Protein AF-A0A953LUC2-F1 (afdb_monomer)

Solvent-accessible surface area (backbone atoms only — not comparable to full-atom values): 8256 Å² total; per-residue (Å²): 141,84,82,85,81,83,80,84,81,84,82,83,85,79,82,80,82,83,72,86,76,78,81,79,85,81,66,88,79,73,63,54,62,93,60,103,53,79,48,72,79,77,84,79,65,70,81,71,78,84,70,74,76,75,76,75,88,57,64,64,46,75,52,71,52,69,49,77,47,77,46,77,43,70,53,73,49,76,41,55,43,94,90,62,82,45,81,72,50,73,53,73,51,71,79,45,75,46,79,49,71,41,38,39,41,35,40,39,35,78,88,75,51,70,52,76,52,76,86

Foldseek 3Di:
DDDDDDDPFDDDDDDDPDDPDDDDPPDDDAFDPPDPDTDDDDPPDDPDPPPPPDPPDDQKDKDKDKGKDKDFDKDKDWDAPPVRPGTPDMDIDGRDIDIDMKMKMKMAGPVRDMDIDMD

Nearest PDB structures (foldseek):
  4kdt-assembly1_D  TM=3.731E-01  e=5.817E+00  Homo sapiens
  8egr-assembly1_J  TM=2.547E-01  e=1.685E+00  Staphylococcus phage Andhra

Sequence (119 aa):
MARTNWLIAGYVL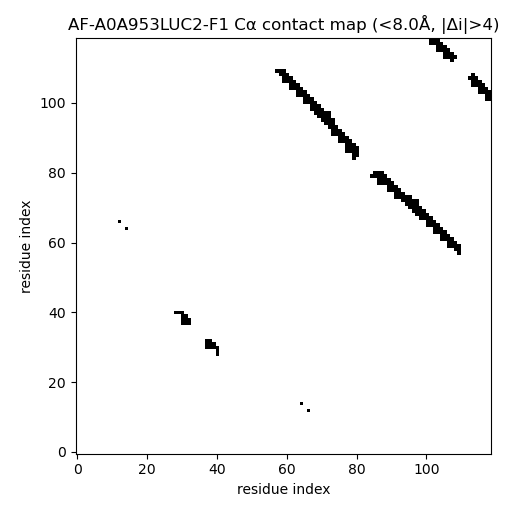ASVCHAASAHAADGPQWPNINGSGAQWPDLERRPVPYLAPRKPVSMIDGEFGARYWFSIGKTAKNLYDIPGTALVSRLTYDGLRGHSVEGFGRADHTSGVYVKGYL

pLDDT: mean 73.71, std 21.55, range [31.33, 97.38]

Mean predicted aligned error: 17.28 Å

Radius of gyration: 31.4 Å; Cα contacts (8 Å, |Δi|>4): 123; chains: 1; bounding box: 44×46×96 Å

Structure (mmCIF, N/CA/C/O backbone):
data_AF-A0A953LUC2-F1
#
_entry.id   AF-A0A953LUC2-F1
#
loop_
_atom_site.group_PDB
_atom_site.id
_atom_site.type_symbol
_atom_site.label_atom_id
_atom_site.label_alt_id
_atom_site.label_comp_id
_atom_site.label_asym_id
_atom_site.label_entity_id
_atom_site.label_seq_id
_atom_site.pdbx_PDB_ins_code
_atom_site.Cartn_x
_atom_site.Cartn_y
_atom_site.Cartn_z
_atom_site.occupancy
_atom_site.B_iso_or_equiv
_atom_site.auth_seq_id
_atom_site.auth_comp_id
_atom_site.auth_asym_id
_atom_site.auth_atom_id
_atom_site.pdbx_PDB_model_num
ATOM 1 N N . MET A 1 1 ? 1.780 -12.756 34.628 1.00 36.03 1 MET A N 1
ATOM 2 C CA . MET A 1 1 ? 1.335 -13.512 33.433 1.00 36.03 1 MET A CA 1
ATOM 3 C C . MET A 1 1 ? 1.159 -12.519 32.281 1.00 36.03 1 MET A C 1
ATOM 5 O O . MET A 1 1 ? 0.098 -11.922 32.157 1.00 36.03 1 MET A O 1
ATOM 9 N N . ALA A 1 2 ? 2.216 -12.234 31.513 1.00 35.41 2 ALA A N 1
ATOM 10 C CA . ALA A 1 2 ? 2.173 -11.276 30.400 1.00 35.41 2 ALA A CA 1
ATOM 11 C C . ALA A 1 2 ? 2.063 -12.048 29.078 1.00 35.41 2 ALA A C 1
ATOM 13 O O . ALA A 1 2 ? 2.836 -12.971 28.835 1.00 35.41 2 ALA A O 1
ATOM 14 N N . ARG A 1 3 ? 1.038 -11.726 28.282 1.00 42.25 3 ARG A N 1
ATOM 15 C CA . ARG A 1 3 ? 0.672 -12.434 27.051 1.00 42.25 3 ARG A CA 1
ATOM 16 C C . ARG A 1 3 ? 1.565 -11.984 25.891 1.00 42.25 3 ARG A C 1
ATOM 18 O O . ARG A 1 3 ? 1.638 -10.796 25.594 1.00 42.25 3 ARG A O 1
ATOM 25 N N . THR A 1 4 ? 2.201 -12.951 25.241 1.00 54.62 4 THR A N 1
ATOM 26 C CA . THR A 1 4 ? 2.947 -12.820 23.985 1.00 54.62 4 THR A CA 1
ATOM 27 C C . THR A 1 4 ? 2.007 -12.377 22.858 1.00 54.62 4 THR A C 1
ATOM 29 O O . THR A 1 4 ? 1.118 -13.132 22.464 1.00 54.62 4 THR A O 1
ATOM 32 N N . ASN A 1 5 ? 2.183 -11.155 22.348 1.00 48.94 5 ASN A N 1
ATOM 33 C CA . ASN A 1 5 ? 1.489 -10.665 21.154 1.00 48.94 5 ASN A CA 1
ATOM 34 C C . ASN A 1 5 ? 2.195 -11.210 19.906 1.00 48.94 5 ASN A C 1
ATOM 36 O O . ASN A 1 5 ? 3.286 -10.764 19.559 1.00 48.94 5 ASN A O 1
ATOM 40 N N . TRP A 1 6 ? 1.563 -12.162 19.227 1.00 37.25 6 TRP A N 1
ATOM 41 C CA . TRP A 1 6 ? 1.998 -12.636 17.917 1.00 37.25 6 TRP A CA 1
ATOM 42 C C . TRP A 1 6 ? 1.434 -11.702 16.840 1.00 37.25 6 TRP A C 1
ATOM 44 O O . TRP A 1 6 ? 0.244 -11.746 16.539 1.00 37.25 6 TRP A O 1
ATOM 54 N N . LEU A 1 7 ? 2.274 -10.840 16.264 1.00 38.84 7 LEU A N 1
ATOM 55 C CA . LEU A 1 7 ? 1.967 -10.152 15.010 1.00 38.84 7 LEU A CA 1
ATOM 56 C C . LEU A 1 7 ? 2.420 -11.059 13.864 1.00 38.84 7 LEU A C 1
ATOM 58 O O . LEU A 1 7 ? 3.611 -11.159 13.584 1.00 38.84 7 LEU A O 1
ATOM 62 N N . ILE A 1 8 ? 1.482 -11.740 13.208 1.00 40.75 8 ILE A N 1
ATOM 63 C CA . ILE A 1 8 ? 1.773 -12.438 11.952 1.00 40.75 8 ILE A CA 1
ATOM 64 C C . ILE A 1 8 ? 1.636 -11.407 10.829 1.00 40.75 8 ILE A C 1
ATOM 66 O O . ILE A 1 8 ? 0.534 -11.109 10.374 1.00 40.75 8 ILE A O 1
ATOM 70 N N . ALA A 1 9 ? 2.761 -10.831 10.407 1.00 37.47 9 ALA A N 1
ATOM 71 C CA . ALA A 1 9 ? 2.843 -10.041 9.185 1.00 37.47 9 ALA A CA 1
ATOM 72 C C . ALA A 1 9 ? 3.039 -11.000 8.000 1.00 37.47 9 ALA A C 1
ATOM 74 O O . ALA A 1 9 ? 4.150 -11.447 7.724 1.00 37.47 9 ALA A O 1
ATOM 75 N N . GLY A 1 10 ? 1.947 -11.367 7.329 1.00 37.78 10 GLY A N 1
ATOM 76 C CA . GLY A 1 10 ? 2.012 -12.111 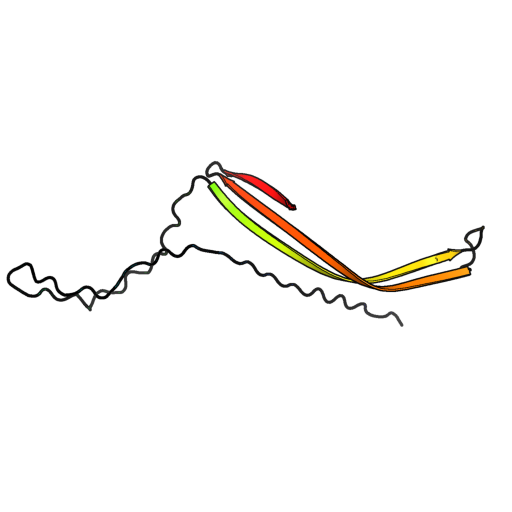6.073 1.00 37.78 10 GLY A CA 1
ATOM 77 C C . GLY A 1 10 ? 2.391 -11.176 4.926 1.00 37.78 10 GLY A C 1
ATOM 78 O O . GLY A 1 10 ? 1.609 -10.300 4.569 1.00 37.78 10 GLY A O 1
ATOM 79 N N . TYR A 1 11 ? 3.583 -11.351 4.356 1.00 34.69 11 TYR A N 1
ATOM 80 C CA . TYR A 1 11 ? 4.021 -10.647 3.150 1.00 34.69 11 TYR A CA 1
ATOM 81 C C . TYR A 1 11 ? 3.672 -11.479 1.913 1.00 34.69 11 TYR A C 1
ATOM 83 O O . TYR A 1 11 ? 4.122 -12.615 1.789 1.00 34.69 11 TYR A O 1
ATOM 91 N N . VAL A 1 12 ? 2.928 -10.903 0.968 1.00 37.31 12 VAL A N 1
ATOM 92 C CA . VAL A 1 12 ? 2.822 -11.432 -0.399 1.00 37.31 12 VAL A CA 1
ATOM 93 C C . VAL A 1 12 ? 3.429 -10.390 -1.331 1.00 37.31 12 VAL A C 1
ATOM 95 O O . VAL A 1 12 ? 2.816 -9.370 -1.635 1.00 37.31 12 VAL A O 1
ATOM 98 N N . LEU A 1 13 ? 4.678 -10.624 -1.733 1.00 35.66 13 LEU A N 1
ATOM 99 C CA . LEU A 1 13 ? 5.363 -9.867 -2.778 1.00 35.66 13 LEU A CA 1
ATOM 100 C C . LEU A 1 13 ? 5.063 -10.546 -4.115 1.00 35.66 13 LEU A C 1
ATOM 102 O O . LEU A 1 13 ? 5.674 -11.557 -4.447 1.00 35.66 13 LEU A O 1
ATOM 106 N N . ALA A 1 14 ? 4.126 -9.998 -4.882 1.00 33.06 14 ALA A N 1
ATOM 107 C CA . ALA A 1 14 ? 3.968 -10.345 -6.288 1.00 33.06 14 ALA A CA 1
ATOM 108 C C . ALA A 1 14 ? 4.644 -9.248 -7.120 1.00 33.06 14 ALA A C 1
ATOM 110 O O . ALA A 1 14 ? 4.025 -8.245 -7.460 1.00 33.06 14 ALA A O 1
ATOM 111 N N . SER A 1 15 ? 5.940 -9.411 -7.397 1.00 35.19 15 SER A N 1
ATOM 112 C CA . SER A 1 15 ? 6.616 -8.608 -8.418 1.00 35.19 15 SER A CA 1
ATOM 113 C C . SER A 1 15 ? 6.383 -9.290 -9.762 1.00 35.19 15 SER A C 1
ATOM 115 O O . SER A 1 15 ? 6.916 -10.371 -10.009 1.00 35.19 15 SER A O 1
ATOM 117 N N . VAL A 1 16 ? 5.536 -8.706 -10.609 1.00 33.72 16 VAL A N 1
ATOM 118 C CA . VAL A 1 16 ? 5.339 -9.182 -11.981 1.00 33.72 16 VAL A CA 1
ATOM 119 C C . VAL A 1 16 ? 6.225 -8.340 -12.892 1.00 33.72 16 VAL A C 1
ATOM 121 O O . VAL A 1 16 ? 5.838 -7.257 -13.320 1.00 33.72 16 VAL A O 1
ATOM 124 N N . CYS A 1 17 ? 7.414 -8.848 -13.213 1.00 31.33 17 CYS A N 1
ATOM 125 C CA . CYS A 1 17 ? 8.191 -8.333 -14.336 1.00 31.33 17 CYS A CA 1
ATOM 126 C C . CYS A 1 17 ? 7.544 -8.826 -15.636 1.00 31.33 17 CYS A C 1
ATOM 128 O O . CYS A 1 17 ? 7.726 -9.980 -16.021 1.00 31.33 17 CYS A O 1
ATOM 130 N N . HIS A 1 18 ? 6.796 -7.966 -16.328 1.00 31.52 18 HIS A N 1
ATOM 131 C CA . HIS A 1 18 ? 6.449 -8.217 -17.727 1.00 31.52 18 HIS A CA 1
ATOM 132 C C . HIS A 1 18 ? 7.663 -7.878 -18.597 1.00 31.52 18 HIS A C 1
ATOM 134 O O . HIS A 1 18 ? 7.897 -6.723 -18.943 1.00 31.52 18 HIS A O 1
ATOM 140 N N . ALA A 1 19 ? 8.453 -8.892 -18.945 1.00 38.53 19 ALA A N 1
ATOM 141 C CA . ALA A 1 19 ? 9.365 -8.801 -20.075 1.00 38.53 19 ALA A CA 1
ATOM 142 C C . ALA A 1 19 ? 8.565 -9.126 -21.341 1.00 38.53 19 ALA A C 1
ATOM 144 O O . ALA A 1 19 ? 8.037 -10.229 -21.472 1.00 38.53 19 ALA A O 1
ATOM 145 N N . ALA A 1 20 ? 8.454 -8.173 -22.266 1.00 33.78 20 ALA A N 1
ATOM 146 C CA . ALA A 1 20 ? 7.977 -8.468 -23.610 1.00 33.78 20 ALA A CA 1
ATOM 147 C C . ALA A 1 20 ? 8.979 -9.432 -24.265 1.00 33.78 20 ALA A C 1
ATOM 149 O O . ALA A 1 20 ? 10.093 -9.038 -24.615 1.00 33.78 20 ALA A O 1
ATOM 150 N N . SER A 1 21 ? 8.620 -10.708 -24.382 1.00 43.00 21 SER A N 1
ATOM 151 C CA . SER A 1 21 ? 9.395 -11.675 -25.147 1.00 43.00 21 SER A CA 1
ATOM 152 C C . SER A 1 21 ? 9.144 -11.432 -26.634 1.00 43.00 21 SER A C 1
ATOM 154 O O . SER A 1 21 ? 8.066 -11.701 -27.160 1.00 43.00 21 SER A O 1
ATOM 156 N N . ALA A 1 22 ? 10.154 -10.919 -27.335 1.00 40.47 22 ALA A N 1
ATOM 157 C CA . ALA A 1 22 ? 10.208 -11.079 -28.779 1.00 40.47 22 ALA A CA 1
ATOM 158 C C . ALA A 1 22 ? 10.423 -12.573 -29.065 1.00 40.47 22 ALA A C 1
ATOM 160 O O . ALA A 1 22 ? 11.408 -13.166 -28.625 1.00 40.47 22 ALA A O 1
ATOM 161 N N . HIS A 1 23 ? 9.467 -13.190 -29.753 1.00 34.03 23 HIS A N 1
ATOM 162 C CA . HIS A 1 23 ? 9.544 -14.576 -30.198 1.00 34.03 23 HIS A CA 1
ATOM 163 C C . HIS A 1 23 ? 10.685 -14.692 -31.226 1.00 34.03 23 HIS A C 1
ATOM 165 O O . HIS A 1 23 ? 10.566 -14.176 -32.337 1.00 34.03 23 HIS A O 1
ATOM 171 N N . ALA A 1 24 ? 11.805 -15.327 -30.867 1.00 42.94 24 ALA A N 1
ATOM 172 C CA . ALA A 1 24 ? 12.839 -15.679 -31.838 1.00 42.94 24 ALA A CA 1
ATOM 173 C C . ALA A 1 24 ? 12.319 -16.850 -32.680 1.00 42.94 24 ALA A C 1
ATOM 175 O O . ALA A 1 24 ? 12.034 -17.933 -32.165 1.00 42.94 24 ALA A O 1
ATOM 176 N N . ALA A 1 25 ? 12.111 -16.599 -33.967 1.00 47.38 25 ALA A N 1
ATOM 177 C CA . ALA A 1 25 ? 11.663 -17.588 -34.931 1.00 47.38 25 ALA A CA 1
ATOM 178 C C . ALA A 1 25 ? 12.835 -18.478 -35.373 1.00 47.38 25 ALA A C 1
ATOM 180 O O . ALA A 1 25 ? 13.270 -18.392 -36.514 1.00 47.38 25 ALA A O 1
ATOM 181 N N . ASP A 1 26 ? 13.323 -19.354 -34.495 1.00 52.12 26 ASP A N 1
ATOM 182 C CA . ASP A 1 26 ? 14.279 -20.397 -34.888 1.00 52.12 26 ASP A CA 1
ATOM 183 C C . ASP A 1 26 ? 13.520 -21.704 -35.150 1.00 52.12 26 ASP A C 1
ATOM 185 O O . ASP A 1 26 ? 13.574 -22.672 -34.391 1.00 52.12 26 ASP A O 1
ATOM 189 N N . GLY A 1 27 ? 12.731 -21.701 -36.227 1.00 52.31 27 GLY A N 1
ATOM 190 C CA . GLY A 1 27 ? 12.145 -22.922 -36.775 1.00 52.31 27 GLY A CA 1
ATOM 191 C C . GLY A 1 27 ? 13.207 -23.794 -37.466 1.00 52.31 27 GLY A C 1
ATOM 192 O O . GLY A 1 27 ? 14.291 -23.305 -37.795 1.00 52.31 27 GLY A O 1
ATOM 193 N N . PRO A 1 28 ? 12.921 -25.081 -37.731 1.00 56.16 28 PRO A N 1
ATOM 194 C CA . PRO A 1 28 ? 13.830 -25.948 -38.476 1.00 56.16 28 PRO A CA 1
ATOM 195 C C . PRO A 1 28 ? 14.135 -25.349 -39.858 1.00 56.16 28 PRO A C 1
ATOM 197 O O . PRO A 1 28 ? 13.232 -25.184 -40.679 1.00 56.16 28 PRO A O 1
ATOM 200 N N . GLN A 1 29 ? 15.400 -25.009 -40.122 1.00 61.78 29 GLN A N 1
ATOM 201 C CA . GLN A 1 29 ? 15.821 -24.546 -41.445 1.00 61.78 29 GLN A CA 1
ATOM 202 C C . GLN A 1 29 ? 15.863 -25.738 -42.412 1.00 61.78 29 GLN A C 1
ATOM 204 O O . GLN A 1 29 ? 16.592 -26.709 -42.194 1.00 61.78 29 GLN A O 1
ATOM 209 N N . TRP A 1 30 ? 15.049 -25.683 -43.466 1.00 65.62 30 TRP A N 1
ATOM 210 C CA . TRP A 1 30 ? 15.063 -26.681 -44.534 1.00 65.62 30 TRP A CA 1
ATOM 211 C C . TRP A 1 30 ? 16.347 -26.561 -45.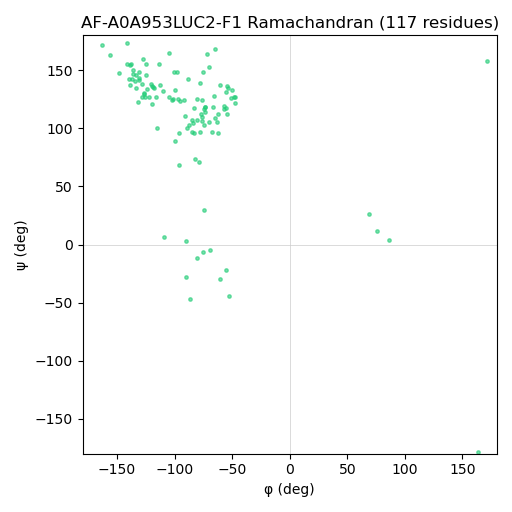373 1.00 65.62 30 TRP A C 1
ATOM 213 O O . TRP A 1 30 ? 16.907 -25.465 -45.466 1.00 65.62 30 TRP A O 1
ATOM 223 N N . PRO A 1 31 ? 16.826 -27.654 -45.996 1.00 64.56 31 PRO A N 1
ATOM 224 C CA . PRO A 1 31 ? 18.010 -27.617 -46.850 1.00 64.56 31 PRO A CA 1
ATOM 225 C C . PRO A 1 31 ? 17.874 -26.567 -47.957 1.00 64.56 31 PRO A C 1
ATOM 227 O O . PRO A 1 31 ? 16.833 -26.473 -48.609 1.00 64.56 31 PRO A O 1
ATOM 230 N N . ASN A 1 32 ? 18.938 -25.800 -48.201 1.00 68.12 32 ASN A N 1
ATOM 231 C CA . ASN A 1 32 ? 19.016 -24.937 -49.375 1.00 68.12 32 ASN A CA 1
ATOM 232 C C . ASN A 1 32 ? 19.316 -25.808 -50.609 1.00 68.12 32 ASN A C 1
ATOM 234 O O . ASN A 1 32 ? 20.299 -26.551 -50.613 1.00 68.12 32 ASN A O 1
ATOM 238 N N . ILE A 1 33 ? 18.465 -25.718 -51.636 1.00 60.53 33 ILE A N 1
ATOM 239 C CA . ILE A 1 33 ? 18.563 -26.489 -52.893 1.00 60.53 33 ILE A CA 1
ATOM 240 C C . ILE A 1 33 ? 18.965 -25.578 -54.075 1.00 60.53 33 ILE A C 1
ATOM 242 O O . ILE A 1 33 ? 19.027 -26.002 -55.225 1.00 60.53 33 ILE A O 1
ATOM 246 N N . ASN A 1 34 ? 19.288 -24.309 -53.822 1.00 56.78 34 ASN A N 1
ATOM 247 C CA . ASN A 1 34 ? 19.719 -23.371 -54.856 1.00 56.78 34 ASN A CA 1
ATOM 248 C C . ASN A 1 34 ? 21.219 -23.566 -55.154 1.00 56.78 34 ASN A C 1
ATOM 250 O O . ASN A 1 34 ? 22.055 -22.772 -54.728 1.00 56.78 34 ASN A O 1
ATOM 254 N N . GLY A 1 35 ? 21.564 -24.656 -55.850 1.00 64.25 35 GLY A N 1
ATOM 255 C CA . GLY A 1 35 ? 22.935 -25.011 -56.239 1.00 64.25 35 GLY A CA 1
ATOM 256 C C . GLY A 1 35 ? 23.084 -26.480 -56.659 1.00 64.25 35 GLY A C 1
ATOM 257 O O . GLY A 1 35 ? 22.118 -27.236 -56.665 1.00 64.25 35 GLY A O 1
ATOM 258 N N . SER A 1 36 ? 24.303 -26.910 -57.006 1.00 60.34 36 SER A N 1
ATOM 259 C CA . SER A 1 36 ? 24.616 -28.261 -57.518 1.00 60.34 36 SER A CA 1
ATOM 260 C C . SER A 1 36 ? 24.595 -29.384 -56.461 1.00 60.34 36 SER A C 1
ATOM 262 O O . SER A 1 36 ? 25.326 -30.366 -56.585 1.00 60.34 36 SER A O 1
ATOM 264 N N . GLY A 1 37 ? 23.774 -29.261 -55.416 1.00 65.12 37 GLY A N 1
ATOM 265 C CA . GLY A 1 37 ? 23.589 -30.282 -54.385 1.00 65.12 37 GLY A CA 1
ATOM 266 C C . GLY A 1 37 ? 22.756 -29.788 -53.202 1.00 65.12 37 GLY A C 1
ATOM 267 O O . GLY A 1 37 ? 22.662 -28.588 -52.955 1.00 65.12 37 GLY A O 1
ATOM 268 N N . ALA A 1 38 ? 22.156 -30.723 -52.460 1.00 67.81 38 ALA A N 1
ATOM 269 C CA . ALA A 1 38 ? 21.483 -30.419 -51.200 1.00 67.81 38 ALA A CA 1
ATOM 270 C C . ALA A 1 38 ? 22.531 -30.146 -50.111 1.00 67.81 38 ALA A C 1
ATOM 272 O O . ALA A 1 38 ? 23.306 -31.036 -49.757 1.00 67.81 38 ALA A O 1
ATOM 273 N N . GLN A 1 39 ? 22.554 -28.926 -49.572 1.00 71.56 39 GLN A N 1
ATOM 274 C CA . GLN A 1 39 ? 23.390 -28.598 -48.420 1.00 71.56 39 GLN A CA 1
ATOM 275 C C . GLN A 1 39 ? 22.595 -28.830 -47.132 1.00 71.56 39 GLN A C 1
ATOM 277 O O . GLN A 1 39 ? 21.646 -28.103 -46.829 1.00 71.56 39 GLN A O 1
ATOM 282 N N . TRP A 1 40 ? 22.985 -29.860 -46.381 1.00 70.00 40 TRP A N 1
ATOM 283 C CA . TRP A 1 40 ? 22.368 -30.193 -45.099 1.00 70.00 40 TRP A CA 1
ATOM 284 C C . TRP A 1 40 ? 22.813 -29.232 -43.986 1.00 70.00 40 TRP A C 1
ATOM 286 O O . TRP A 1 40 ? 23.948 -28.746 -44.017 1.00 70.00 40 TRP A O 1
ATOM 296 N N . PRO A 1 41 ? 21.950 -28.959 -42.989 1.00 63.59 41 PRO A N 1
ATOM 297 C CA . PRO A 1 41 ? 22.344 -28.220 -41.797 1.00 63.59 41 PRO A CA 1
ATOM 298 C C . PRO A 1 41 ? 23.448 -28.964 -41.041 1.00 63.59 41 PRO A C 1
ATOM 300 O O . PRO A 1 41 ? 23.371 -30.175 -40.847 1.00 63.59 41 PRO A O 1
ATOM 303 N N . ASP A 1 42 ? 24.453 -28.227 -40.583 1.00 69.44 42 ASP A N 1
ATOM 304 C CA . ASP A 1 42 ? 25.488 -28.755 -39.698 1.00 69.44 42 ASP A CA 1
ATOM 305 C C . ASP A 1 42 ? 24.890 -29.030 -38.306 1.00 69.44 42 ASP A C 1
ATOM 307 O O . ASP A 1 42 ? 24.583 -28.101 -37.552 1.00 69.44 42 ASP A O 1
ATOM 311 N N . LEU A 1 43 ? 24.678 -30.314 -38.000 1.00 60.66 43 LEU A N 1
ATOM 312 C CA . LEU A 1 43 ? 24.118 -30.800 -36.734 1.00 60.66 43 LEU A CA 1
ATOM 313 C C . LEU A 1 43 ? 25.163 -30.856 -35.606 1.00 60.66 43 LEU A C 1
ATOM 315 O O . LEU A 1 43 ? 24.793 -31.023 -34.446 1.00 60.66 43 LEU A O 1
ATOM 319 N N . GLU A 1 44 ? 26.451 -30.705 -35.928 1.00 68.12 44 GLU A N 1
ATOM 320 C CA . GLU A 1 44 ? 27.559 -30.745 -34.965 1.00 68.12 44 GLU A CA 1
ATOM 321 C C . GLU A 1 44 ? 27.891 -29.364 -34.392 1.00 68.12 44 GLU A C 1
ATOM 323 O O . GLU A 1 44 ? 28.808 -29.223 -33.573 1.00 68.12 44 GLU A O 1
ATOM 328 N N . ARG A 1 45 ? 27.127 -28.326 -34.763 1.00 66.94 45 ARG A N 1
ATOM 329 C CA . ARG A 1 45 ? 27.251 -27.008 -34.142 1.00 66.94 45 ARG A CA 1
ATOM 330 C C . ARG A 1 45 ? 27.097 -27.140 -32.635 1.00 66.94 45 ARG A C 1
ATOM 332 O O . ARG A 1 45 ? 26.014 -27.389 -32.107 1.00 66.94 45 ARG A O 1
ATOM 339 N N . ARG A 1 46 ? 28.201 -26.891 -31.932 1.00 70.94 46 ARG A N 1
ATOM 340 C CA . ARG A 1 46 ? 28.181 -26.636 -30.493 1.00 70.94 46 ARG A CA 1
ATOM 341 C C . ARG A 1 46 ? 27.123 -25.562 -30.228 1.00 70.94 46 ARG A C 1
ATOM 343 O O . ARG A 1 46 ? 27.130 -24.556 -30.943 1.00 70.94 46 ARG A O 1
ATOM 350 N N . PRO A 1 47 ? 26.238 -25.738 -29.232 1.00 70.56 47 PRO A N 1
ATOM 351 C CA . PRO A 1 47 ? 25.308 -24.687 -28.868 1.00 70.56 47 PRO A CA 1
ATOM 352 C C . PRO A 1 47 ? 26.125 -23.434 -28.563 1.00 70.56 47 PRO A C 1
ATOM 354 O O . PRO A 1 47 ? 26.980 -23.436 -27.672 1.00 70.56 47 PRO A O 1
ATOM 357 N N . VAL A 1 48 ? 25.912 -22.380 -29.353 1.00 70.75 48 VAL A N 1
ATOM 358 C CA . VAL A 1 48 ? 26.412 -21.057 -28.994 1.00 70.75 48 VAL A CA 1
ATOM 359 C C . VAL A 1 48 ? 25.862 -20.761 -27.600 1.00 70.75 48 VAL A C 1
ATOM 361 O O . VAL A 1 48 ? 24.673 -21.006 -27.368 1.00 70.75 48 VAL A O 1
ATOM 364 N N . PRO A 1 49 ? 26.687 -20.308 -26.641 1.00 78.94 49 PRO A N 1
ATOM 365 C CA . PRO A 1 49 ? 26.164 -19.891 -25.354 1.00 78.94 49 PRO A CA 1
ATOM 366 C C . PRO A 1 49 ? 25.023 -18.914 -25.608 1.00 78.94 49 PRO A C 1
ATOM 368 O O . PRO A 1 49 ? 25.202 -17.952 -26.359 1.00 78.94 49 PRO A O 1
ATOM 371 N N . TYR A 1 50 ? 23.852 -19.181 -25.032 1.00 73.19 50 TYR A N 1
ATOM 372 C CA . TYR A 1 50 ? 22.752 -18.233 -25.086 1.00 73.19 50 TYR A CA 1
ATOM 373 C C . TYR A 1 50 ? 23.208 -16.962 -24.368 1.00 73.19 50 TYR A C 1
ATOM 375 O O . TYR A 1 50 ? 23.193 -16.868 -23.140 1.00 73.19 50 TYR A O 1
ATOM 383 N N . LEU A 1 51 ? 23.685 -15.994 -25.143 1.00 75.56 51 LEU A N 1
ATOM 384 C CA . LEU A 1 51 ? 23.861 -14.636 -24.679 1.00 75.56 51 LEU A CA 1
ATOM 385 C C . LEU A 1 51 ? 22.457 -14.053 -24.667 1.00 75.56 51 LEU A C 1
ATOM 387 O O . LEU A 1 51 ? 21.889 -13.809 -25.731 1.00 75.56 51 LEU A O 1
ATOM 391 N N . ALA A 1 52 ? 21.885 -13.875 -23.474 1.00 79.31 52 ALA A N 1
ATOM 392 C CA . ALA A 1 52 ? 20.632 -13.149 -23.339 1.00 79.31 52 ALA A CA 1
ATOM 393 C C . ALA A 1 52 ? 20.753 -11.847 -24.153 1.00 79.31 52 ALA A C 1
ATOM 395 O O . ALA A 1 52 ? 21.753 -11.135 -23.976 1.00 79.31 52 ALA A O 1
ATOM 396 N N . PRO A 1 53 ? 19.810 -11.555 -25.071 1.00 77.38 53 PRO A N 1
ATOM 397 C CA . PRO A 1 53 ? 19.848 -10.329 -25.845 1.00 77.38 53 PRO A CA 1
ATOM 398 C C . PRO A 1 53 ? 20.075 -9.165 -24.892 1.00 77.38 53 PRO A C 1
ATOM 400 O O . PRO A 1 53 ? 19.371 -9.037 -23.885 1.00 77.38 53 PRO A O 1
ATOM 403 N N . ARG A 1 54 ? 21.085 -8.332 -25.169 1.00 70.06 54 ARG A N 1
ATOM 404 C CA . ARG A 1 54 ? 21.244 -7.093 -24.409 1.00 70.06 54 ARG A CA 1
ATOM 405 C C . ARG A 1 54 ? 19.932 -6.340 -24.571 1.00 70.06 54 ARG A C 1
ATOM 407 O O . ARG A 1 54 ? 19.551 -6.044 -25.704 1.00 70.06 54 ARG A O 1
ATOM 414 N N . LYS A 1 55 ? 19.236 -6.075 -23.460 1.00 70.12 55 LYS A N 1
ATOM 415 C CA . LYS A 1 55 ? 18.081 -5.175 -23.459 1.00 70.12 55 LYS A CA 1
ATOM 416 C C . LYS A 1 55 ? 18.522 -3.925 -24.235 1.00 70.12 55 LYS A C 1
ATOM 418 O O . LYS A 1 55 ? 19.569 -3.373 -23.879 1.00 70.12 55 LYS A O 1
ATOM 423 N N . PRO A 1 56 ? 17.835 -3.538 -25.327 1.00 72.25 56 PRO A N 1
ATOM 424 C CA . PRO A 1 56 ? 18.231 -2.361 -26.086 1.00 72.25 56 PRO A CA 1
ATOM 425 C C . PRO A 1 56 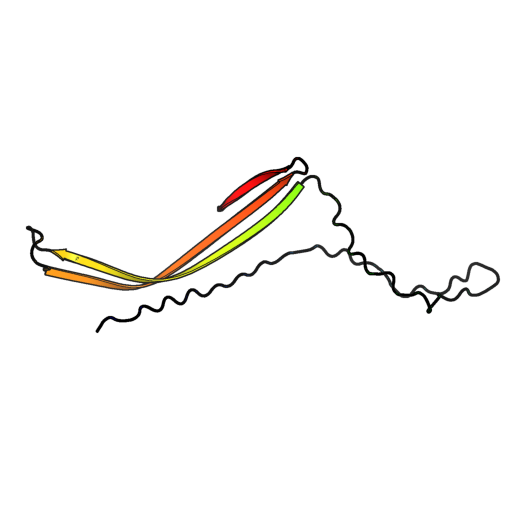? 18.327 -1.183 -25.117 1.00 72.25 56 PRO A C 1
ATOM 427 O O . PRO A 1 56 ? 17.470 -1.032 -24.244 1.00 72.25 56 PRO A O 1
ATOM 430 N N . VAL A 1 57 ? 19.407 -0.406 -25.222 1.00 68.06 57 VAL A N 1
ATOM 431 C CA . VAL A 1 57 ? 19.640 0.739 -24.337 1.00 68.06 57 VAL A CA 1
ATOM 432 C C . VAL A 1 57 ? 18.571 1.778 -24.659 1.00 68.06 57 VAL A C 1
ATOM 434 O O . VAL A 1 57 ? 18.677 2.513 -25.637 1.00 68.06 57 VAL A O 1
ATOM 437 N N . SER A 1 58 ? 17.496 1.775 -23.876 1.00 75.75 58 SER A N 1
ATOM 438 C CA . SER A 1 58 ? 16.473 2.810 -23.928 1.00 75.75 58 SER A CA 1
ATOM 439 C C . SER A 1 58 ? 16.992 4.040 -23.197 1.00 75.75 58 SER A C 1
ATOM 441 O O . SER A 1 58 ? 17.594 3.931 -22.130 1.00 75.75 58 SER A O 1
ATOM 443 N N . MET A 1 59 ? 16.730 5.221 -23.754 1.00 83.81 59 MET A N 1
ATOM 444 C CA . MET A 1 59 ? 17.067 6.491 -23.111 1.00 83.81 59 MET A CA 1
ATOM 445 C C . MET A 1 59 ? 16.343 6.654 -21.764 1.00 83.81 59 MET A C 1
ATOM 447 O O . MET A 1 59 ? 16.880 7.292 -20.858 1.00 83.81 59 MET A O 1
ATOM 451 N N . ILE A 1 60 ? 15.156 6.047 -21.639 1.00 85.88 60 ILE A N 1
ATOM 452 C CA . ILE A 1 60 ? 14.336 6.011 -20.426 1.00 85.88 60 ILE A CA 1
ATOM 453 C C . ILE A 1 60 ? 14.006 4.554 -20.090 1.00 85.88 60 ILE A C 1
ATOM 455 O O . ILE A 1 60 ? 13.473 3.827 -20.932 1.00 85.88 60 ILE A O 1
ATOM 459 N N . ASP A 1 61 ? 14.295 4.144 -18.863 1.00 87.56 61 ASP A N 1
ATOM 460 C CA . ASP A 1 61 ? 13.848 2.882 -18.277 1.00 87.56 61 ASP A CA 1
ATOM 461 C C . ASP A 1 61 ? 12.875 3.168 -17.134 1.00 87.56 61 ASP A C 1
ATOM 463 O O . ASP A 1 61 ? 12.905 4.251 -16.556 1.00 87.56 61 ASP A O 1
ATOM 467 N N . GLY A 1 62 ? 11.991 2.234 -16.807 1.00 88.38 62 GLY A N 1
ATOM 468 C CA . GLY A 1 62 ? 11.010 2.458 -15.754 1.00 88.38 62 GLY A CA 1
ATOM 469 C C . GLY A 1 62 ? 10.640 1.195 -15.000 1.00 88.38 62 GLY A C 1
ATOM 470 O O . GLY A 1 62 ? 10.583 0.106 -15.565 1.00 88.38 62 GLY A O 1
ATOM 471 N N . GLU A 1 63 ? 10.347 1.366 -13.716 1.00 88.19 63 GLU A N 1
ATOM 472 C CA . GLU A 1 63 ? 9.803 0.336 -12.840 1.00 88.19 63 GLU A CA 1
ATOM 473 C C . GLU A 1 63 ? 8.505 0.837 -12.206 1.00 88.19 63 GLU A C 1
ATOM 475 O O . GLU A 1 63 ? 8.345 2.019 -11.901 1.00 88.19 63 GLU A O 1
ATOM 480 N N . PHE A 1 64 ? 7.560 -0.067 -11.991 1.00 93.62 64 PHE A N 1
ATOM 481 C CA . PHE A 1 64 ? 6.361 0.217 -11.220 1.00 93.62 64 PHE A CA 1
ATOM 482 C C . PHE A 1 64 ? 6.054 -0.971 -10.324 1.00 93.62 64 PHE A C 1
ATOM 484 O O . PHE A 1 64 ? 6.424 -2.110 -10.613 1.00 93.62 64 PHE A O 1
ATOM 491 N N . GLY A 1 65 ? 5.367 -0.706 -9.227 1.00 90.06 65 GLY A N 1
ATOM 492 C CA . GLY A 1 65 ? 4.950 -1.747 -8.313 1.00 90.06 65 GLY A CA 1
ATOM 493 C C . GLY A 1 65 ? 3.852 -1.268 -7.392 1.00 90.06 65 GLY A C 1
ATOM 494 O O . GLY A 1 65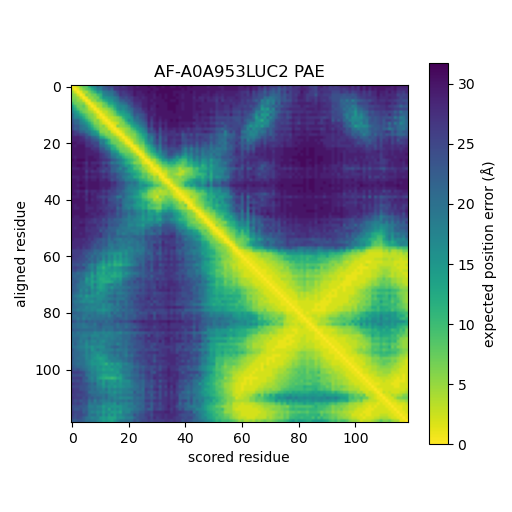 ? 3.498 -0.093 -7.361 1.00 90.06 65 GLY A O 1
ATOM 495 N N . ALA A 1 66 ? 3.301 -2.206 -6.637 1.00 92.19 66 ALA A N 1
ATOM 496 C CA . ALA A 1 66 ? 2.318 -1.911 -5.617 1.00 92.19 66 ALA A CA 1
ATOM 497 C C . ALA A 1 66 ? 2.550 -2.795 -4.396 1.00 92.19 66 ALA A C 1
ATOM 499 O O . ALA A 1 66 ? 3.121 -3.886 -4.488 1.00 92.19 66 ALA A O 1
ATOM 500 N N . ARG A 1 67 ? 2.091 -2.326 -3.242 1.00 87.31 67 ARG A N 1
ATOM 501 C CA . ARG A 1 67 ? 2.070 -3.082 -1.999 1.00 87.31 67 ARG A CA 1
ATOM 502 C C . ARG A 1 67 ? 0.693 -2.979 -1.371 1.00 87.31 67 ARG A C 1
ATOM 504 O O . ARG A 1 67 ? 0.065 -1.928 -1.391 1.00 87.31 67 ARG A O 1
ATOM 511 N N . TYR A 1 68 ? 0.248 -4.089 -0.801 1.00 89.25 68 TYR A N 1
ATOM 512 C CA . TYR A 1 68 ? -1.012 -4.187 -0.087 1.00 89.25 68 TYR A CA 1
ATOM 513 C C . TYR A 1 68 ? -0.755 -4.573 1.369 1.00 89.25 68 TYR A C 1
ATOM 515 O O . TYR A 1 68 ? 0.034 -5.479 1.646 1.00 89.25 68 TYR A O 1
ATOM 523 N N . TRP A 1 69 ? -1.437 -3.898 2.290 1.00 89.12 69 TRP A N 1
ATOM 524 C CA . TRP A 1 69 ? -1.441 -4.214 3.710 1.00 89.12 69 TRP A CA 1
ATOM 525 C C . TRP A 1 69 ? -2.845 -4.570 4.155 1.00 89.12 69 TRP A C 1
ATOM 527 O O . TRP A 1 69 ? -3.813 -3.860 3.880 1.00 89.12 69 TRP A O 1
ATOM 537 N N . PHE A 1 70 ? -2.919 -5.645 4.924 1.00 91.69 70 PHE A N 1
ATOM 538 C CA . PHE A 1 70 ? -4.113 -6.048 5.635 1.00 91.69 70 PHE A CA 1
ATOM 539 C C . PHE A 1 70 ? -3.819 -6.069 7.132 1.00 91.69 70 PHE A C 1
ATOM 541 O O . PHE A 1 70 ? -2.768 -6.555 7.554 1.00 91.69 70 PHE A O 1
ATOM 548 N N . SER A 1 71 ? -4.736 -5.544 7.938 1.00 83.81 71 SER A N 1
ATOM 549 C CA . SER A 1 71 ? -4.610 -5.529 9.391 1.00 83.81 71 SER A CA 1
ATOM 550 C C . SER A 1 71 ? -5.914 -5.925 10.067 1.00 83.81 71 SER A C 1
ATOM 552 O O . SER A 1 71 ? -7.008 -5.640 9.581 1.00 83.81 71 SER A O 1
ATOM 554 N N . ILE A 1 72 ? -5.789 -6.593 11.213 1.00 92.50 72 ILE A N 1
ATOM 555 C CA . ILE A 1 72 ? -6.893 -6.828 12.139 1.00 92.50 72 ILE A CA 1
ATOM 556 C C . ILE A 1 72 ? -6.476 -6.238 13.479 1.00 92.50 72 ILE A C 1
ATOM 558 O O . ILE A 1 72 ? -5.391 -6.534 13.979 1.00 92.50 72 ILE A O 1
ATOM 562 N N . GLY A 1 73 ? -7.314 -5.375 14.039 1.00 90.56 73 GLY A N 1
ATOM 563 C CA . GLY A 1 73 ? -6.980 -4.586 15.209 1.00 90.56 73 GLY A CA 1
ATOM 564 C C . GLY A 1 73 ? -8.129 -4.430 16.189 1.00 90.56 73 GLY A C 1
ATOM 565 O O . GLY A 1 73 ? -9.273 -4.817 15.950 1.00 90.56 73 GLY A O 1
ATOM 566 N N . LYS A 1 74 ? -7.781 -3.821 17.316 1.00 94.44 74 LYS A N 1
ATOM 567 C CA . LYS A 1 74 ? -8.666 -3.525 18.433 1.00 94.44 74 LYS A CA 1
ATOM 568 C C . LYS A 1 74 ? -8.328 -2.135 18.945 1.00 94.44 74 LYS A C 1
ATOM 570 O O . LYS A 1 74 ? -7.153 -1.800 19.071 1.00 94.44 74 LYS A O 1
ATOM 575 N N . THR A 1 75 ? -9.335 -1.326 19.246 1.00 95.25 75 THR A N 1
ATOM 576 C CA . THR A 1 75 ? -9.140 0.001 19.840 1.00 95.25 75 THR A CA 1
ATOM 577 C C . THR A 1 75 ? -10.090 0.198 21.008 1.00 95.25 75 THR A C 1
ATOM 579 O O . THR A 1 75 ? -11.203 -0.321 21.005 1.00 95.25 75 THR A O 1
ATOM 582 N N . ALA A 1 76 ? -9.653 0.916 22.036 1.00 95.75 76 ALA A N 1
ATOM 583 C CA . ALA A 1 76 ? -10.465 1.176 23.214 1.00 95.75 76 ALA A CA 1
ATOM 584 C C . ALA A 1 76 ? -10.450 2.661 23.568 1.00 95.75 76 ALA A C 1
ATOM 586 O O . ALA A 1 76 ? -9.432 3.343 23.438 1.00 95.75 76 ALA A O 1
ATOM 587 N N . LYS A 1 77 ? -11.595 3.153 24.034 1.00 95.81 77 LYS A N 1
ATOM 588 C CA . LYS A 1 77 ? -11.770 4.488 24.595 1.00 95.81 77 LYS A CA 1
ATOM 589 C C . LYS A 1 77 ? -12.153 4.342 26.059 1.00 95.81 77 LYS A C 1
ATOM 591 O O . LYS A 1 77 ? -13.087 3.615 26.391 1.00 95.81 77 LYS A O 1
ATOM 596 N N . ASN A 1 78 ? -11.405 5.018 26.918 1.00 97.19 78 ASN A N 1
ATOM 597 C CA . ASN A 1 78 ? -11.649 5.052 28.352 1.00 97.19 78 ASN A CA 1
ATOM 598 C C . ASN A 1 78 ? -12.383 6.351 28.679 1.00 97.19 78 ASN A C 1
ATOM 600 O O . ASN A 1 78 ? -11.964 7.412 28.216 1.00 97.19 78 ASN A O 1
ATOM 604 N N . LEU A 1 79 ? -13.443 6.261 29.473 1.00 96.38 79 LEU A N 1
ATOM 605 C CA . LEU A 1 79 ? -14.098 7.405 30.087 1.00 96.38 79 LEU A CA 1
ATOM 606 C C . LEU A 1 79 ? -13.655 7.475 31.545 1.00 96.38 79 LEU A C 1
ATOM 608 O O . LEU A 1 79 ? -13.811 6.504 32.288 1.00 96.38 79 LEU A O 1
ATOM 612 N N . TYR A 1 80 ? -13.109 8.619 31.931 1.00 97.38 80 TYR A N 1
ATOM 613 C CA . TYR A 1 80 ? -12.731 8.915 33.306 1.00 97.38 80 TYR A CA 1
ATOM 614 C C . TYR A 1 80 ? -13.744 9.874 33.935 1.00 97.38 80 TYR A C 1
ATOM 616 O O . TYR A 1 80 ? -14.564 10.473 33.236 1.00 97.38 80 TYR A O 1
ATOM 624 N N . ASP A 1 81 ? -13.705 9.988 35.256 1.00 94.06 81 ASP A N 1
ATOM 625 C CA . ASP A 1 81 ? -14.422 11.021 35.995 1.00 94.06 81 ASP A CA 1
ATOM 626 C C . ASP A 1 81 ? -13.891 12.429 35.656 1.00 94.06 81 ASP A C 1
ATOM 628 O O . ASP A 1 81 ? -12.858 12.592 35.008 1.00 94.06 81 ASP A O 1
ATOM 632 N N . ILE A 1 82 ? -14.618 13.469 36.079 1.00 93.12 82 ILE A N 1
ATOM 633 C CA . ILE A 1 82 ? -14.264 14.877 35.816 1.00 93.12 82 ILE A CA 1
ATOM 634 C C . ILE A 1 82 ? -12.816 15.216 36.235 1.00 93.12 82 ILE A C 1
ATOM 636 O O . ILE A 1 82 ? -12.123 15.859 35.446 1.00 93.12 82 ILE A O 1
ATOM 640 N N . PRO A 1 83 ? -12.320 14.797 37.418 1.00 94.75 83 PRO A N 1
ATOM 641 C CA . PRO A 1 83 ? -10.921 15.023 37.789 1.00 94.75 83 PRO A CA 1
ATOM 642 C C . PRO A 1 83 ? -9.914 14.091 37.083 1.00 94.75 83 PRO A C 1
ATOM 644 O O . PRO A 1 83 ? -8.711 14.294 37.230 1.00 94.75 83 PRO A O 1
ATOM 647 N N . GLY A 1 84 ? -10.358 13.089 36.315 1.00 91.00 84 GLY A N 1
ATOM 648 C CA . GLY A 1 84 ? -9.497 12.153 35.584 1.00 91.00 84 GLY A CA 1
ATOM 649 C C . GLY A 1 84 ? -8.838 11.072 36.451 1.00 91.00 84 GLY A C 1
ATOM 650 O O . GLY A 1 84 ? -7.922 10.389 35.994 1.00 91.00 84 GLY A O 1
ATOM 651 N N . THR A 1 85 ? -9.271 10.922 37.702 1.00 93.69 85 THR A N 1
ATOM 652 C CA . THR A 1 85 ? -8.669 10.047 38.713 1.00 93.69 85 THR A CA 1
ATOM 653 C C . THR A 1 85 ? -9.237 8.633 38.723 1.00 93.69 85 THR A C 1
ATOM 655 O O . THR A 1 85 ? -8.527 7.694 39.084 1.00 93.69 85 THR A O 1
ATOM 658 N N . ALA A 1 86 ? -10.492 8.452 38.311 1.00 95.25 86 ALA A N 1
ATOM 659 C CA . ALA A 1 86 ? -11.166 7.160 38.319 1.00 95.25 86 ALA A CA 1
ATOM 660 C C . ALA A 1 86 ? -11.688 6.795 36.928 1.00 95.25 86 ALA A C 1
ATOM 662 O O . ALA A 1 86 ? -12.318 7.599 36.243 1.00 95.25 86 ALA A O 1
ATOM 663 N N . LEU A 1 87 ? -11.442 5.551 36.505 1.00 95.75 87 LEU A N 1
ATOM 664 C CA . LEU A 1 87 ? -12.027 5.000 35.285 1.00 95.75 87 LEU A CA 1
ATOM 665 C C . LEU A 1 87 ? -13.510 4.702 35.537 1.00 95.75 87 LEU A C 1
ATOM 667 O O . LEU A 1 87 ? -13.835 3.847 36.356 1.00 95.75 87 LEU A O 1
ATOM 671 N N . VAL A 1 88 ? -14.393 5.363 34.796 1.00 96.31 88 VAL A N 1
ATOM 672 C CA . VAL A 1 88 ? -15.845 5.159 34.876 1.00 96.31 88 VAL A CA 1
ATOM 673 C C . VAL A 1 88 ? -16.270 4.020 33.954 1.00 96.31 88 VAL A C 1
ATOM 675 O O . VAL A 1 88 ? -17.010 3.127 34.358 1.00 96.31 88 VAL A O 1
ATOM 678 N N . SER A 1 89 ? -15.794 4.018 32.706 1.00 95.12 89 SER A N 1
ATOM 679 C CA . SER A 1 89 ? -16.128 2.968 31.738 1.00 95.12 89 SER A CA 1
ATOM 680 C C . SER A 1 89 ? -15.077 2.827 30.633 1.00 95.12 89 SER A C 1
ATOM 682 O O . SER A 1 89 ? -14.242 3.707 30.412 1.00 95.12 89 SER A O 1
ATOM 684 N N . ARG A 1 90 ? -15.098 1.691 29.921 1.00 96.31 90 ARG A N 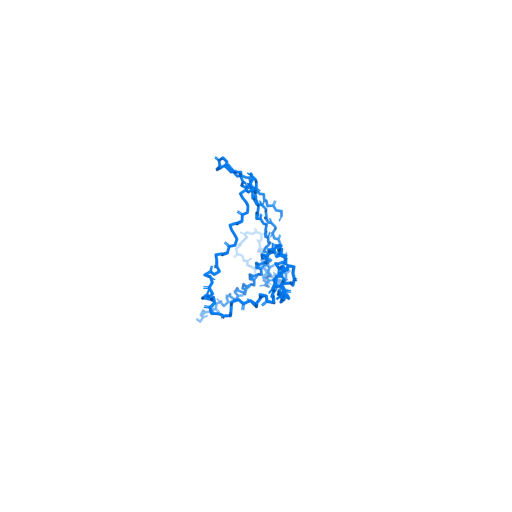1
ATOM 685 C CA . ARG A 1 90 ? -14.268 1.444 28.733 1.00 96.31 90 ARG A CA 1
ATOM 686 C C . ARG A 1 90 ? -15.127 0.901 27.601 1.00 96.31 90 ARG A C 1
ATOM 688 O O . ARG A 1 90 ? -15.706 -0.175 27.720 1.00 96.31 90 ARG A O 1
ATOM 695 N N . LEU A 1 91 ? -15.106 1.595 26.470 1.00 96.25 91 LEU A N 1
ATOM 696 C CA . LEU A 1 91 ? -15.658 1.108 25.216 1.00 96.25 91 LEU A CA 1
ATOM 697 C C . LEU A 1 91 ? -14.544 0.480 24.393 1.00 96.25 91 LEU A C 1
ATOM 699 O O . LEU A 1 91 ? -13.539 1.126 24.107 1.00 96.25 91 LEU A O 1
ATOM 703 N N . THR A 1 92 ? -14.720 -0.781 24.018 1.00 96.69 92 THR A N 1
ATOM 704 C CA . THR A 1 92 ? -13.727 -1.533 23.259 1.00 96.69 92 THR A CA 1
ATOM 705 C C . THR A 1 92 ? -14.319 -1.973 21.931 1.00 96.69 92 THR A C 1
ATOM 707 O O . THR A 1 92 ? -15.296 -2.712 21.906 1.00 96.69 92 THR A O 1
ATOM 710 N N . TYR A 1 93 ? -13.690 -1.550 20.844 1.00 92.38 93 TYR A N 1
ATOM 711 C CA . TYR A 1 93 ? -13.970 -2.000 19.491 1.00 92.38 93 TYR A CA 1
ATOM 712 C C . TYR A 1 93 ? -12.968 -3.088 19.128 1.00 92.38 93 TYR A C 1
ATOM 714 O O . TYR A 1 93 ? -11.762 -2.867 19.230 1.00 92.38 93 TYR A O 1
ATOM 722 N N . ASP A 1 94 ? -13.462 -4.251 18.724 1.00 93.06 94 ASP A N 1
ATOM 723 C CA . ASP A 1 94 ? -12.654 -5.426 18.403 1.00 93.06 94 ASP A CA 1
ATOM 724 C C . ASP A 1 94 ? -12.967 -5.921 16.990 1.00 93.06 94 ASP A C 1
ATOM 726 O O . ASP A 1 94 ? -14.045 -5.658 16.457 1.00 93.06 94 ASP A O 1
ATOM 730 N N . GLY A 1 95 ? -12.014 -6.619 16.377 1.00 90.56 95 GLY A N 1
ATOM 731 C CA . GLY A 1 95 ? -12.151 -7.136 15.017 1.00 90.56 95 GLY A CA 1
ATOM 732 C C . GLY A 1 95 ? -12.166 -6.060 13.927 1.00 90.56 95 GLY A C 1
ATOM 733 O O . GLY A 1 95 ? -12.731 -6.295 12.858 1.00 90.56 95 GLY A O 1
ATOM 734 N N . LEU A 1 96 ? -11.552 -4.894 14.162 1.00 91.75 96 LEU A N 1
ATOM 735 C CA . LEU A 1 96 ? -11.424 -3.863 13.130 1.00 91.75 96 LEU A CA 1
ATOM 736 C C . LEU A 1 96 ? -10.521 -4.372 12.012 1.00 91.75 96 LEU A C 1
ATOM 73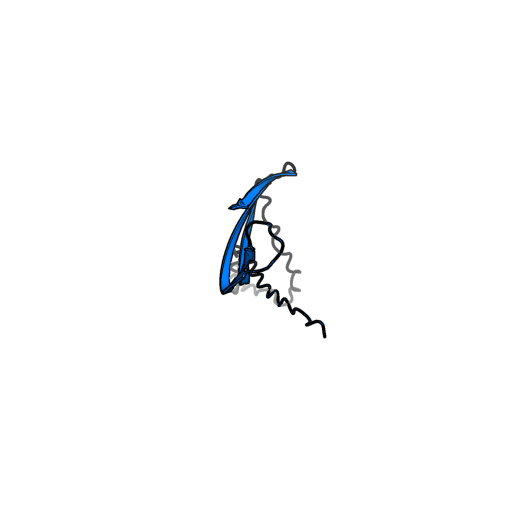8 O O . LEU A 1 96 ? -9.403 -4.795 12.284 1.00 91.75 96 LEU A O 1
ATOM 742 N N . ARG A 1 97 ? -10.982 -4.301 10.765 1.00 94.19 97 ARG A N 1
ATOM 743 C CA . ARG A 1 97 ? -10.208 -4.707 9.587 1.00 94.19 97 ARG A CA 1
ATOM 744 C C . ARG A 1 97 ? -9.724 -3.471 8.842 1.00 94.19 97 ARG A C 1
ATOM 746 O O . ARG A 1 97 ? -10.531 -2.604 8.517 1.00 94.19 97 ARG A O 1
ATOM 753 N N . GLY A 1 98 ? -8.425 -3.395 8.588 1.00 89.88 98 GLY A N 1
ATOM 754 C CA . GLY A 1 98 ? -7.795 -2.346 7.798 1.00 89.88 98 GLY A CA 1
ATOM 755 C C . GLY A 1 98 ? -7.249 -2.906 6.491 1.00 89.88 98 GLY A C 1
ATOM 756 O O . GLY A 1 98 ? -6.636 -3.972 6.475 1.00 89.88 98 GLY A O 1
ATOM 757 N N . HIS A 1 99 ? -7.466 -2.173 5.406 1.00 92.75 99 HIS A N 1
ATOM 758 C CA . HIS A 1 99 ? -6.939 -2.466 4.078 1.00 92.75 99 HIS A CA 1
ATOM 759 C C . HIS A 1 99 ? -6.215 -1.215 3.583 1.00 92.75 99 HIS A C 1
ATOM 761 O O . HIS A 1 99 ? -6.777 -0.125 3.657 1.00 92.75 99 HIS A O 1
ATOM 767 N N . SER A 1 100 ? -4.984 -1.361 3.102 1.00 90.69 100 SER A N 1
ATOM 768 C CA . SER A 1 100 ? -4.212 -0.265 2.511 1.00 90.69 100 SER A CA 1
ATOM 769 C C . SER A 1 100 ? -3.513 -0.746 1.250 1.00 90.69 100 SER A C 1
ATOM 771 O O . SER A 1 100 ? -3.031 -1.877 1.208 1.00 90.69 100 SER A O 1
ATOM 773 N N . VAL A 1 101 ? -3.445 0.109 0.238 1.00 90.94 101 VAL A N 1
ATOM 774 C CA . VAL A 1 101 ? -2.697 -0.120 -1.001 1.00 90.94 101 VAL A CA 1
ATOM 775 C C . VAL A 1 101 ? -1.813 1.096 -1.225 1.00 90.94 101 VAL A C 1
ATOM 777 O O . VAL A 1 101 ? -2.269 2.215 -1.028 1.00 90.94 101 VAL A O 1
ATOM 780 N N . GLU A 1 102 ? -0.577 0.860 -1.639 1.00 90.44 102 GLU A N 1
ATOM 781 C CA . GLU A 1 102 ? 0.346 1.894 -2.103 1.00 90.44 102 GLU A CA 1
ATOM 782 C C . GLU A 1 102 ? 0.894 1.461 -3.459 1.00 90.44 102 GLU A C 1
ATOM 784 O O . GLU A 1 102 ? 1.401 0.345 -3.597 1.00 90.44 102 GLU A O 1
ATOM 789 N N . GLY A 1 103 ? 0.780 2.326 -4.458 1.00 92.00 103 GLY A N 1
ATOM 790 C CA . GLY A 1 103 ? 1.444 2.187 -5.746 1.00 92.00 103 GLY A CA 1
ATOM 791 C C . GLY A 1 103 ? 2.723 3.015 -5.785 1.00 92.00 103 GLY A C 1
ATOM 792 O O . GLY A 1 103 ? 2.802 4.083 -5.185 1.00 92.00 103 GLY A O 1
ATOM 793 N N . PHE A 1 104 ? 3.725 2.558 -6.530 1.00 93.88 104 PHE A N 1
ATOM 794 C CA . PHE A 1 104 ? 4.896 3.360 -6.861 1.00 93.88 104 PHE A CA 1
ATOM 795 C C . PHE A 1 104 ? 5.272 3.210 -8.330 1.00 93.88 104 PHE A C 1
ATOM 797 O O . PHE A 1 104 ? 5.077 2.161 -8.944 1.00 93.88 104 PHE A O 1
ATOM 804 N N . GLY A 1 105 ? 5.862 4.267 -8.874 1.00 92.25 105 GLY A N 1
ATOM 805 C CA . GLY A 1 105 ? 6.457 4.274 -10.203 1.00 92.25 105 GLY A CA 1
ATOM 806 C C . GLY A 1 105 ? 7.760 5.054 -10.188 1.00 92.25 105 GLY A C 1
ATOM 807 O O . GLY A 1 105 ? 7.866 6.068 -9.498 1.00 92.25 105 GLY A O 1
ATOM 808 N N . ARG A 1 106 ? 8.753 4.585 -10.934 1.00 91.69 106 ARG A N 1
ATOM 809 C CA . ARG A 1 106 ? 10.037 5.251 -11.131 1.00 91.69 106 ARG A CA 1
ATOM 810 C C . ARG A 1 106 ? 10.408 5.219 -12.608 1.00 91.69 106 ARG A C 1
ATOM 812 O O . ARG A 1 106 ? 10.185 4.215 -13.274 1.00 91.69 106 ARG A O 1
ATOM 819 N N . ALA A 1 107 ? 10.982 6.315 -13.094 1.00 90.69 107 ALA A N 1
ATOM 820 C CA . ALA A 1 107 ? 11.600 6.391 -14.410 1.00 90.69 107 ALA A CA 1
ATOM 821 C C . ALA A 1 107 ? 13.039 6.904 -14.285 1.00 90.69 107 ALA A C 1
ATOM 823 O O . ALA A 1 107 ? 13.279 7.928 -13.644 1.00 90.69 107 ALA A O 1
ATOM 824 N N . ASP A 1 108 ? 13.971 6.190 -14.903 1.00 91.56 108 ASP A N 1
ATOM 825 C CA . ASP A 1 108 ? 15.406 6.441 -14.938 1.00 91.56 108 ASP A CA 1
ATOM 826 C C . ASP A 1 108 ? 15.818 6.890 -16.343 1.00 91.56 108 ASP A C 1
ATOM 828 O O . ASP A 1 108 ? 15.465 6.262 -17.338 1.00 91.56 108 ASP A O 1
ATOM 832 N N . HIS A 1 109 ? 16.592 7.967 -16.436 1.00 88.62 109 HIS A N 1
ATOM 833 C CA . HIS A 1 109 ? 17.180 8.453 -17.680 1.00 88.62 109 HIS A CA 1
ATOM 834 C C . HIS A 1 109 ? 18.652 8.029 -17.775 1.00 88.62 109 HIS A C 1
ATOM 836 O O . HIS A 1 109 ? 19.362 7.996 -16.771 1.00 88.62 109 HIS A O 1
ATOM 842 N N . THR A 1 110 ? 19.157 7.790 -18.990 1.00 84.44 110 THR A N 1
ATOM 843 C CA . THR A 1 110 ? 20.571 7.417 -19.236 1.00 84.44 110 THR A CA 1
ATOM 844 C C . THR A 1 110 ? 21.584 8.417 -18.652 1.00 84.44 110 THR A C 1
ATOM 846 O O . THR A 1 110 ? 22.716 8.045 -18.358 1.00 84.44 110 THR A O 1
ATOM 849 N N . SER A 1 111 ? 21.189 9.672 -18.407 1.00 85.38 111 SER A N 1
ATOM 850 C CA . SER A 1 111 ? 22.038 10.657 -17.715 1.00 85.38 111 SER A CA 1
ATOM 851 C C . SER A 1 111 ? 22.276 10.363 -16.224 1.00 85.38 111 SER A C 1
ATOM 853 O O . SER A 1 111 ? 22.995 11.120 -15.579 1.00 85.38 111 SER A O 1
ATOM 855 N N . GLY A 1 112 ? 21.641 9.333 -15.655 1.00 83.19 112 GLY A N 1
ATOM 856 C CA . GLY A 1 112 ? 21.691 8.998 -14.227 1.00 83.19 112 GLY A CA 1
ATOM 857 C C . GLY A 1 112 ? 20.658 9.734 -13.363 1.00 83.19 112 GLY A C 1
ATOM 858 O O . GLY A 1 112 ? 20.660 9.580 -12.143 1.00 83.19 112 GLY A O 1
ATOM 859 N N . VAL A 1 113 ? 19.770 10.528 -13.972 1.00 91.06 113 VAL A N 1
ATOM 860 C CA . VAL A 1 113 ? 18.661 11.209 -13.279 1.00 91.06 113 VAL A CA 1
ATOM 861 C C . VAL A 1 113 ? 17.439 10.299 -13.252 1.00 91.06 113 VAL A C 1
ATOM 863 O O . VAL A 1 113 ? 17.156 9.631 -14.242 1.00 91.06 113 VAL A O 1
ATOM 866 N N . TYR A 1 114 ? 16.690 10.316 -12.149 1.00 92.25 114 TYR A N 1
ATOM 867 C CA . TYR A 1 114 ? 15.448 9.560 -12.023 1.00 92.25 114 TYR A CA 1
ATOM 868 C C . TYR A 1 114 ? 14.340 10.367 -11.347 1.00 92.25 114 TYR A C 1
ATOM 870 O O . TYR A 1 114 ? 14.605 11.269 -10.551 1.00 92.25 114 TYR A O 1
ATOM 878 N N . VAL A 1 115 ? 13.092 10.003 -11.636 1.00 92.06 115 VAL A N 1
ATOM 879 C CA . VAL A 1 115 ? 11.895 10.499 -10.945 1.00 92.06 115 VAL A CA 1
ATOM 880 C C . VAL A 1 115 ? 11.155 9.319 -10.328 1.00 92.06 115 VAL A C 1
ATOM 882 O O . VAL A 1 115 ? 11.0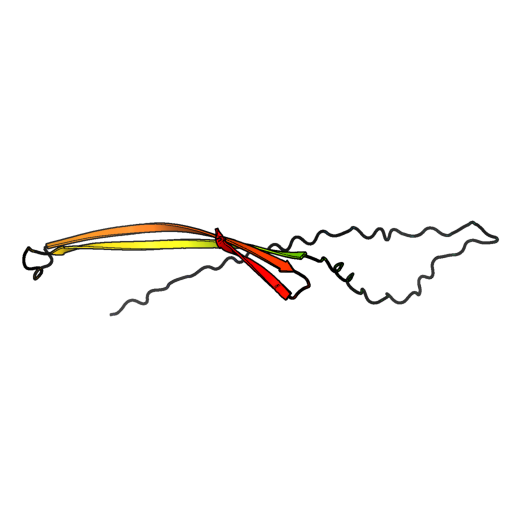50 8.270 -10.958 1.00 92.06 115 VAL A O 1
ATOM 885 N N . LYS A 1 116 ? 10.659 9.467 -9.096 1.00 95.00 116 LYS A N 1
ATOM 886 C CA . LYS A 1 116 ? 9.857 8.446 -8.411 1.00 95.00 116 LYS A CA 1
ATOM 887 C C . LYS A 1 116 ? 8.619 9.078 -7.784 1.00 95.00 116 LYS A C 1
ATOM 889 O O . LYS A 1 116 ? 8.726 10.119 -7.141 1.00 95.00 116 LYS A O 1
ATOM 894 N N . GLY A 1 117 ? 7.472 8.435 -7.963 1.00 93.31 117 GLY A N 1
ATOM 895 C CA . GLY A 1 117 ? 6.187 8.837 -7.397 1.00 93.31 117 GLY A CA 1
ATOM 896 C C . GLY A 1 117 ? 5.515 7.701 -6.633 1.00 93.31 117 GLY A C 1
ATOM 897 O O . GLY A 1 117 ? 5.836 6.528 -6.845 1.00 93.31 117 GLY A O 1
ATOM 898 N N . TYR A 1 118 ? 4.581 8.079 -5.760 1.00 92.81 118 TYR A N 1
ATOM 899 C CA . TYR A 1 118 ? 3.751 7.182 -4.957 1.00 92.81 118 TYR A CA 1
ATOM 900 C C . TYR A 1 118 ? 2.277 7.598 -5.083 1.00 92.81 118 TYR A C 1
ATOM 902 O O . TYR A 1 118 ? 2.005 8.791 -5.254 1.00 92.81 118 TYR A O 1
ATOM 910 N N . LEU A 1 119 ? 1.359 6.632 -5.011 1.00 79.62 119 LEU A N 1
ATOM 911 C CA . LEU A 1 119 ? -0.098 6.824 -4.990 1.00 79.62 119 LEU A CA 1
ATOM 912 C C . LEU A 1 119 ? -0.723 5.981 -3.876 1.00 79.62 119 LEU A C 1
ATOM 914 O O . LEU A 1 119 ? -0.347 4.789 -3.782 1.00 79.62 119 LEU A O 1
#

Secondary structure (DSSP, 8-state):
--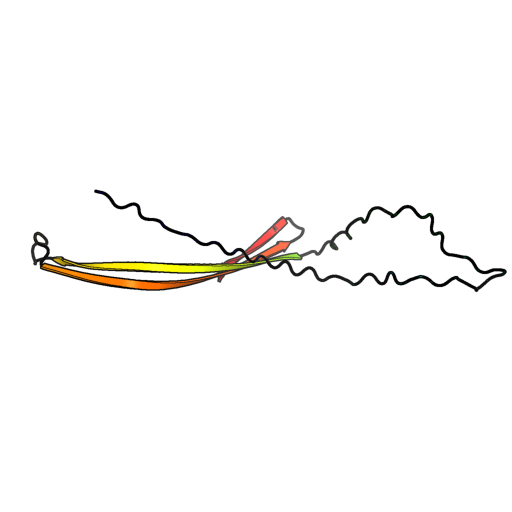------------------------PPPPPB-SSSS-B---TT-PPPP--PPPPP--SEEEEEEEEEEEEEEEEEEEEE-TTS-SEEEEEEEEEEEEEEEEEEEEEEETTS-EEEEE-